Protein AF-A0A838TAU9-F1 (afdb_monomer)

Sequence (105 aa):
MIIIFILLTQKGFAQKEANQWISFEGSGLDFNGDSTIAVAFPSDMPIWRCNASICDKDGKLMFYTNGLDIYNRDFQLMKNGKNLNLGDFSFSAIDFYDTAKHFNE

Nearest PDB structures (foldseek):
  8xj6-assembly1_C  TM=2.994E-01  e=7.754E+00  Monkeypox virus
  8ras-assembly1_C  TM=3.622E-01  e=8.745E+00  Sinapis alba

Foldseek 3Di:
DVVVVVVPDDDDDDALFQQWAAEAQQWIWGNLDPDIDIDGDHNPQLAHPPKGWTDDRSNQTAWIDNNQFIAGSVSHTDDVRHRPDVADSDPDPVRVVVRVVVVVD

Radius of gyration: 18.77 Å; Cα contacts (8 Å, |Δi|>4): 171; chains: 1; bounding box: 49×35×46 Å

Secondary structure (DSSP, 8-state):
-HHHHHTT-PPPPPPGGG-EEE-GGGEEEE-SSSS-EEEE--TT----SS-EEEE-TTS-EEEEE-SS-EEETTS-BPTT-TTSS-S---SSTTHHHHHHHHT--

Structure (mmCIF, N/CA/C/O backbone):
data_AF-A0A838TAU9-F1
#
_entry.id   AF-A0A838TAU9-F1
#
loop_
_atom_site.group_PDB
_atom_site.id
_atom_site.type_symbol
_atom_site.label_atom_id
_atom_site.label_alt_id
_atom_site.label_comp_id
_atom_site.label_asym_id
_atom_site.label_entity_id
_atom_site.label_seq_id
_atom_site.pdbx_PDB_ins_code
_atom_site.Cartn_x
_atom_site.Cartn_y
_atom_site.Cartn_z
_atom_site.occupancy
_atom_site.B_iso_or_equiv
_atom_site.auth_seq_id
_atom_site.auth_comp_id
_atom_site.auth_asym_id
_atom_site.auth_atom_id
_atom_site.pdbx_PDB_model_num
ATOM 1 N N . MET A 1 1 ? -31.389 24.469 27.055 1.00 66.25 1 MET A N 1
ATOM 2 C CA . MET A 1 1 ? -30.427 24.731 25.958 1.00 66.25 1 MET A CA 1
ATOM 3 C C . MET A 1 1 ? -29.271 23.727 25.905 1.00 66.25 1 MET A C 1
ATOM 5 O O . MET A 1 1 ? -29.025 23.216 24.827 1.00 66.25 1 MET A O 1
ATOM 9 N N . ILE A 1 2 ? -28.614 23.373 27.020 1.00 78.19 2 ILE A N 1
ATOM 10 C CA . ILE A 1 2 ? -27.469 22.427 27.039 1.00 78.19 2 ILE A CA 1
ATOM 11 C C . ILE A 1 2 ? -27.800 20.989 26.588 1.00 78.19 2 ILE A C 1
ATOM 13 O O . ILE A 1 2 ? -27.029 20.391 25.848 1.00 78.19 2 ILE A O 1
ATOM 17 N N . ILE A 1 3 ? -28.964 20.446 26.964 1.00 79.75 3 ILE A N 1
ATOM 18 C CA . ILE A 1 3 ? -29.357 19.060 26.628 1.00 79.75 3 ILE A CA 1
ATOM 19 C C . ILE A 1 3 ? -29.491 18.847 25.110 1.00 79.75 3 ILE A C 1
ATOM 21 O O . ILE A 1 3 ? -29.079 17.816 24.590 1.00 79.75 3 ILE A O 1
ATOM 25 N N . ILE A 1 4 ? -30.003 19.850 24.389 1.00 80.56 4 ILE A N 1
ATOM 26 C CA . ILE A 1 4 ? -30.139 19.811 22.923 1.00 80.56 4 ILE A CA 1
ATOM 27 C C . ILE A 1 4 ? -28.764 19.741 22.246 1.00 80.56 4 ILE A C 1
ATOM 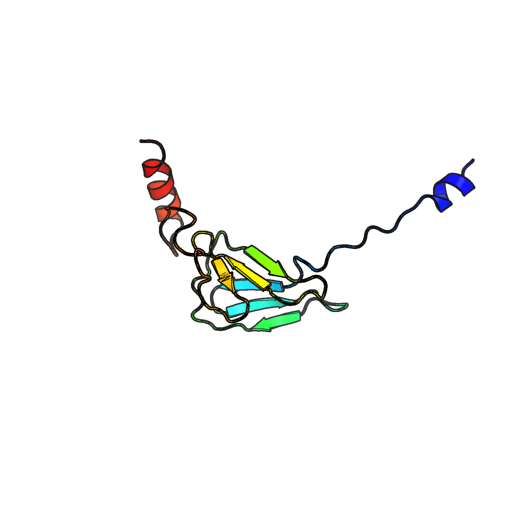29 O O . ILE A 1 4 ? -28.616 19.065 21.236 1.00 80.56 4 ILE A O 1
ATOM 33 N N . PHE A 1 5 ? -27.745 20.382 22.822 1.00 74.94 5 PHE A N 1
ATOM 34 C CA . PHE A 1 5 ? -26.394 20.404 22.262 1.00 74.94 5 PHE A CA 1
ATOM 35 C C . PHE A 1 5 ? -25.679 19.047 22.386 1.00 74.94 5 PHE A C 1
ATOM 37 O O . PHE A 1 5 ? -24.929 18.658 21.498 1.00 74.94 5 PHE A O 1
ATOM 44 N N . ILE A 1 6 ? -25.956 18.290 23.454 1.00 79.81 6 ILE A N 1
ATOM 45 C CA . ILE A 1 6 ? -25.384 16.950 23.681 1.00 79.81 6 ILE A CA 1
ATOM 46 C C . ILE A 1 6 ? -25.993 15.920 22.713 1.00 79.81 6 ILE A C 1
ATOM 48 O O . ILE A 1 6 ? -25.287 15.044 22.210 1.00 79.81 6 ILE A O 1
ATOM 52 N N . LEU A 1 7 ? -27.284 16.063 22.389 1.00 79.44 7 LEU A N 1
ATOM 53 C CA . LEU A 1 7 ? -28.009 15.179 21.466 1.00 79.44 7 LEU A CA 1
ATOM 54 C C . LEU A 1 7 ? -27.603 15.347 19.988 1.00 79.44 7 LEU A C 1
ATOM 56 O O . LEU A 1 7 ? -27.944 14.499 19.170 1.00 79.44 7 LEU A O 1
ATOM 60 N N . LEU A 1 8 ? -26.865 16.408 19.642 1.00 83.00 8 LEU A N 1
ATOM 61 C CA . LEU A 1 8 ? -26.384 16.683 18.280 1.00 83.00 8 LEU A CA 1
ATOM 62 C C . LEU A 1 8 ? -24.976 16.128 18.001 1.00 83.00 8 LEU A C 1
ATOM 64 O O . LEU A 1 8 ? -24.428 16.358 16.923 1.00 83.00 8 LEU A O 1
ATOM 68 N N . THR A 1 9 ? -24.371 15.397 18.941 1.00 77.12 9 THR A N 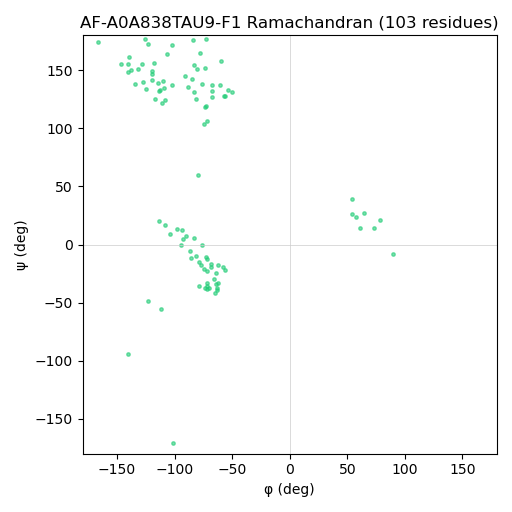1
ATOM 69 C CA . THR A 1 9 ? -23.041 14.811 18.727 1.00 77.12 9 THR A CA 1
ATOM 70 C C . THR A 1 9 ? -23.131 13.603 17.788 1.00 77.12 9 THR A C 1
ATOM 72 O O . THR A 1 9 ? -23.562 12.517 18.170 1.00 77.12 9 THR A O 1
ATOM 75 N N . GLN A 1 10 ? -22.733 13.780 16.525 1.00 75.50 10 GLN A N 1
ATOM 76 C CA . GLN A 1 10 ? -22.574 12.662 15.596 1.00 75.50 10 GLN A CA 1
ATOM 77 C C . GLN A 1 10 ? -21.208 12.006 15.799 1.00 75.50 10 GLN A C 1
ATOM 79 O O . GLN A 1 10 ? -20.181 12.684 15.841 1.00 75.50 10 GLN A O 1
ATOM 84 N N . LYS A 1 11 ? -21.185 10.675 15.917 1.00 71.69 11 LYS A N 1
ATOM 85 C CA . LYS A 1 11 ? -19.932 9.920 15.875 1.00 71.69 11 LYS A CA 1
ATOM 86 C C . LYS A 1 11 ? -19.436 9.889 14.430 1.00 71.69 11 LYS A C 1
ATOM 88 O O . LYS A 1 11 ? -20.123 9.361 13.562 1.00 71.69 11 LYS A O 1
ATOM 93 N N . GLY A 1 12 ? -18.257 10.451 14.179 1.00 73.06 12 GLY A N 1
ATOM 94 C CA . GLY A 1 12 ? -17.561 10.265 12.910 1.00 73.06 12 GLY A CA 1
ATOM 95 C C . GLY A 1 12 ? -17.000 8.848 12.848 1.00 73.06 12 GLY A C 1
ATOM 96 O O . GLY A 1 12 ? -16.193 8.474 13.697 1.00 73.06 12 GLY A O 1
ATOM 97 N N . PHE A 1 13 ? -17.435 8.053 11.873 1.00 71.06 13 PHE A N 1
ATOM 98 C CA . PHE A 1 13 ? -16.780 6.786 11.566 1.00 71.06 13 PHE A CA 1
ATOM 99 C C . PHE A 1 13 ? -15.562 7.072 10.692 1.00 71.06 13 PHE A C 1
ATOM 101 O O . PHE A 1 13 ? -15.689 7.700 9.639 1.00 71.06 13 PHE A O 1
ATOM 108 N N . ALA A 1 14 ? -14.388 6.613 11.123 1.00 74.81 14 ALA A N 1
ATOM 109 C CA . ALA A 1 14 ? -13.261 6.499 10.215 1.00 74.81 14 ALA A CA 1
ATOM 110 C C . ALA A 1 14 ? -13.584 5.399 9.193 1.00 74.81 14 ALA A C 1
ATOM 112 O O . ALA A 1 14 ? -13.990 4.292 9.548 1.00 74.81 14 ALA A O 1
ATOM 113 N N . GLN A 1 15 ? -13.459 5.763 7.927 1.00 85.25 15 GLN A N 1
ATOM 114 C CA . GLN A 1 15 ? -13.611 4.904 6.762 1.00 85.25 15 GLN A CA 1
ATOM 115 C C . GLN A 1 15 ? -12.453 3.881 6.729 1.00 85.25 15 GLN A C 1
ATOM 117 O O . GLN A 1 15 ? -11.313 4.241 7.024 1.00 85.25 15 GLN A O 1
ATOM 122 N N . LYS A 1 16 ? -12.738 2.608 6.417 1.00 94.06 16 LYS A N 1
ATOM 123 C CA . LYS A 1 16 ? -11.741 1.513 6.377 1.00 94.06 16 LYS A CA 1
ATOM 124 C C . LYS A 1 16 ? -10.843 1.537 5.136 1.00 94.06 16 LYS A C 1
ATOM 126 O O . LYS A 1 16 ? -9.957 0.704 4.975 1.00 94.06 16 LYS A O 1
ATOM 131 N N . GLU A 1 17 ? -11.055 2.502 4.262 1.00 95.50 17 GLU A N 1
ATOM 132 C CA . GLU A 1 17 ? -10.426 2.659 2.963 1.00 95.50 17 GLU A CA 1
ATOM 133 C C . GLU A 1 17 ? -8.900 2.848 3.074 1.00 95.50 17 GLU A C 1
ATOM 135 O O . GLU A 1 17 ? -8.190 2.589 2.110 1.00 95.50 17 GLU A O 1
ATOM 140 N N . ALA A 1 18 ? -8.370 3.206 4.249 1.00 94.50 18 ALA A N 1
ATOM 141 C CA . ALA A 1 18 ? -6.933 3.333 4.517 1.00 94.50 18 ALA A CA 1
ATOM 142 C C . ALA A 1 18 ? -6.392 2.295 5.529 1.00 94.50 18 ALA A C 1
ATOM 144 O O . ALA A 1 18 ? -5.350 2.523 6.144 1.00 94.50 18 ALA A O 1
ATOM 145 N N . ASN A 1 19 ? -7.092 1.171 5.739 1.00 96.00 19 ASN A N 1
ATOM 146 C CA . ASN A 1 19 ? -6.780 0.223 6.821 1.00 96.00 19 ASN A CA 1
ATOM 147 C C . ASN A 1 19 ? -5.641 -0.763 6.545 1.00 96.00 19 ASN A C 1
ATOM 149 O O . ASN A 1 19 ? -5.226 -1.467 7.462 1.00 96.00 19 ASN A O 1
ATOM 153 N N . GLN A 1 20 ? -5.148 -0.853 5.317 1.00 96.38 20 GLN A N 1
ATOM 154 C CA . GLN A 1 20 ? -3.960 -1.638 4.987 1.00 96.38 20 GLN A CA 1
ATOM 155 C C . GLN A 1 20 ? -2.860 -0.661 4.624 1.00 96.38 20 GLN A C 1
ATOM 157 O O . GLN A 1 20 ? -3.051 0.141 3.718 1.00 96.38 20 GLN A O 1
ATOM 162 N N . TRP A 1 21 ? -1.737 -0.701 5.333 1.00 95.06 21 TRP A N 1
ATOM 163 C CA . TRP A 1 21 ? -0.543 0.064 4.990 1.00 95.06 21 TRP A CA 1
ATOM 164 C C . TRP A 1 21 ? 0.508 -0.901 4.473 1.00 95.06 21 TRP A C 1
ATOM 166 O O . TRP A 1 21 ? 0.877 -1.853 5.158 1.00 95.06 21 TRP A O 1
ATOM 176 N N . ILE A 1 22 ? 0.994 -0.637 3.267 1.00 93.56 22 ILE A N 1
ATOM 177 C CA . ILE A 1 22 ? 1.992 -1.459 2.592 1.00 93.56 22 ILE A CA 1
ATOM 178 C C . ILE A 1 22 ? 3.305 -0.681 2.553 1.00 93.56 22 ILE A C 1
ATOM 180 O O . ILE A 1 22 ? 3.323 0.505 2.237 1.00 93.56 22 ILE A O 1
ATOM 184 N N . SER A 1 23 ? 4.404 -1.345 2.880 1.00 89.56 23 SER A N 1
ATOM 185 C CA . SER A 1 23 ? 5.747 -0.777 2.915 1.00 89.56 23 SER A CA 1
ATOM 186 C C . SER A 1 23 ? 6.707 -1.604 2.050 1.00 89.56 23 SER A C 1
ATOM 188 O O . SER A 1 23 ? 6.333 -2.611 1.442 1.00 89.56 23 SER A O 1
ATOM 190 N N . PHE A 1 24 ? 7.952 -1.138 1.955 1.00 88.31 24 PHE A N 1
ATOM 191 C CA . PHE A 1 24 ? 9.033 -1.828 1.260 1.00 88.31 24 PHE A CA 1
ATOM 192 C C . PHE A 1 24 ? 9.294 -3.224 1.862 1.00 88.31 24 PHE A C 1
ATOM 194 O O . PHE A 1 24 ? 8.927 -3.506 3.010 1.00 88.31 24 PHE A O 1
ATOM 201 N N . GLU A 1 25 ? 9.909 -4.104 1.066 1.00 88.81 25 GLU A N 1
ATOM 202 C CA . GLU A 1 25 ? 10.271 -5.482 1.453 1.00 88.81 25 GLU A CA 1
ATOM 203 C C . GLU A 1 25 ? 9.087 -6.354 1.915 1.00 88.81 25 GLU A C 1
ATOM 205 O O . GLU A 1 25 ? 9.257 -7.332 2.640 1.00 88.81 25 GLU A O 1
ATOM 210 N N . GLY A 1 26 ? 7.865 -6.025 1.487 1.00 89.88 26 GLY A N 1
ATOM 211 C CA . GLY A 1 26 ? 6.677 -6.801 1.841 1.00 89.88 26 GLY A CA 1
ATOM 212 C C . GLY A 1 26 ? 6.232 -6.623 3.291 1.00 89.88 26 GLY A C 1
ATOM 213 O O . GLY A 1 26 ? 5.412 -7.395 3.776 1.00 89.88 26 GLY A O 1
ATOM 214 N N . SER A 1 27 ? 6.740 -5.619 4.002 1.00 93.88 27 SER A N 1
ATOM 215 C CA . SER A 1 27 ? 6.257 -5.283 5.343 1.00 93.88 27 SER A CA 1
ATOM 216 C C . SER A 1 27 ? 4.971 -4.451 5.281 1.00 93.88 27 SER A C 1
ATOM 218 O O . SER A 1 27 ? 4.747 -3.701 4.331 1.00 93.88 27 SER A O 1
ATOM 220 N N . GLY A 1 28 ? 4.109 -4.558 6.291 1.00 95.00 28 GLY A N 1
ATOM 221 C CA . GLY A 1 28 ? 2.892 -3.755 6.355 1.00 95.00 28 GLY A CA 1
ATOM 222 C C . GLY A 1 28 ? 2.196 -3.758 7.710 1.00 95.00 28 GLY A C 1
ATOM 223 O O . GLY A 1 28 ? 2.584 -4.482 8.629 1.00 95.00 28 GLY A O 1
ATOM 224 N N . LEU A 1 29 ? 1.153 -2.936 7.819 1.00 96.94 29 LEU A N 1
ATOM 225 C CA . LEU A 1 29 ? 0.288 -2.819 8.994 1.00 96.94 29 LEU A CA 1
ATOM 226 C C . LEU A 1 29 ? -1.183 -2.970 8.591 1.00 96.94 29 LEU A C 1
ATOM 228 O O . LEU A 1 29 ? -1.613 -2.413 7.583 1.00 96.94 29 LEU A O 1
ATOM 232 N N . ASP A 1 30 ? -1.956 -3.677 9.408 1.00 96.81 30 ASP A N 1
ATOM 233 C CA . ASP A 1 30 ? -3.403 -3.849 9.263 1.00 96.81 30 ASP A CA 1
ATOM 234 C C . ASP A 1 30 ? -4.131 -3.231 10.468 1.00 96.81 30 ASP A C 1
ATOM 236 O O . ASP A 1 30 ? -3.840 -3.545 11.626 1.00 96.81 30 ASP A O 1
ATOM 240 N N . PHE A 1 31 ? -5.075 -2.334 10.175 1.00 96.38 31 PHE A N 1
ATOM 241 C CA . PHE A 1 31 ? -5.895 -1.576 11.123 1.00 96.38 31 PHE A CA 1
ATOM 242 C C . PHE A 1 31 ? -7.367 -2.034 11.154 1.00 96.38 31 PHE A C 1
ATOM 244 O O . PHE A 1 31 ? -8.241 -1.304 11.615 1.00 96.38 31 PHE A O 1
ATOM 251 N N . ASN A 1 32 ? -7.690 -3.223 10.638 1.00 95.06 32 ASN A N 1
ATOM 252 C CA . ASN A 1 32 ? -9.069 -3.714 10.553 1.00 95.06 32 ASN A CA 1
ATOM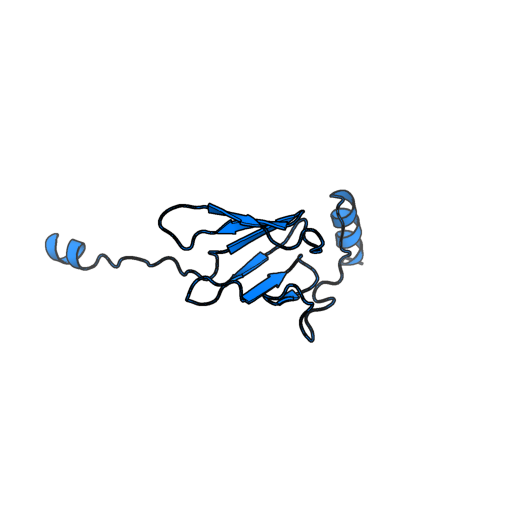 253 C C . ASN A 1 32 ? -9.683 -4.167 11.876 1.00 95.06 32 ASN A C 1
ATOM 255 O O . ASN A 1 32 ? -10.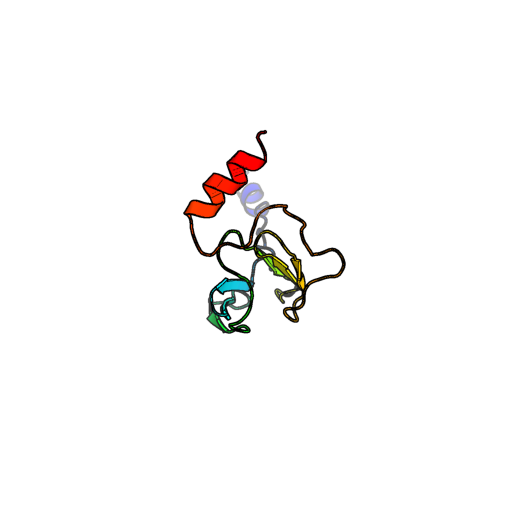915 -4.250 11.957 1.00 95.06 32 ASN A O 1
ATOM 259 N N . GLY A 1 33 ? -8.848 -4.496 12.862 1.00 91.25 33 GLY A N 1
ATOM 260 C CA . GLY A 1 33 ? -9.264 -4.926 14.194 1.00 91.25 33 GLY A CA 1
ATOM 261 C C . GLY A 1 33 ? -9.156 -3.823 15.245 1.00 91.25 33 GLY A C 1
ATOM 262 O O . GLY A 1 33 ? -8.870 -2.668 14.945 1.00 91.25 33 GLY A O 1
ATOM 263 N N . ASP A 1 34 ? -9.336 -4.213 16.506 1.00 91.06 34 ASP A N 1
ATOM 264 C CA . ASP A 1 34 ? -9.252 -3.304 17.660 1.00 91.06 34 ASP A CA 1
ATOM 265 C C . ASP A 1 34 ? -7.810 -2.866 17.983 1.00 91.06 34 ASP A C 1
ATOM 267 O O . ASP A 1 34 ? -7.582 -1.963 18.788 1.00 91.06 34 ASP A O 1
ATOM 271 N N . SER A 1 35 ? -6.827 -3.509 17.354 1.00 93.88 35 SER A N 1
ATOM 272 C CA . SER A 1 35 ? -5.405 -3.207 17.472 1.00 93.88 35 SER A CA 1
ATOM 273 C C . SER A 1 35 ? -4.720 -3.323 16.118 1.00 93.88 35 SER A C 1
ATOM 275 O O . SER A 1 35 ? -5.074 -4.189 15.317 1.00 93.88 35 SER A O 1
ATOM 277 N N . THR A 1 36 ? -3.683 -2.519 15.907 1.00 96.38 36 THR A N 1
ATOM 278 C CA . THR A 1 36 ? -2.808 -2.635 14.738 1.00 96.38 36 THR A CA 1
ATOM 279 C C . THR A 1 36 ? -1.995 -3.924 14.799 1.00 96.38 36 THR A C 1
ATOM 281 O O . THR A 1 36 ? -1.365 -4.212 15.818 1.00 96.38 36 THR A O 1
ATOM 284 N N . ILE A 1 37 ? -1.968 -4.674 13.699 1.00 97.75 37 ILE A N 1
ATOM 285 C CA . ILE A 1 37 ? -1.142 -5.878 13.553 1.00 97.75 37 ILE A CA 1
ATOM 286 C C . ILE A 1 37 ? -0.154 -5.712 12.397 1.00 97.75 37 ILE A C 1
ATOM 288 O O . ILE A 1 37 ? -0.459 -5.057 11.403 1.00 97.75 37 ILE A O 1
ATOM 292 N N . ALA A 1 38 ? 1.033 -6.306 12.522 1.00 97.19 38 ALA A N 1
ATOM 293 C CA . ALA A 1 38 ? 1.975 -6.395 11.411 1.00 97.19 38 ALA A CA 1
ATOM 294 C C . ALA A 1 38 ? 1.522 -7.482 10.427 1.00 97.19 38 ALA A C 1
ATOM 296 O O . ALA A 1 38 ? 1.112 -8.568 10.844 1.00 97.19 38 ALA A O 1
ATOM 297 N N . VAL A 1 39 ? 1.621 -7.199 9.131 1.00 96.06 39 VAL A N 1
ATOM 298 C CA . VAL A 1 39 ? 1.277 -8.126 8.046 1.00 96.06 39 VAL A CA 1
ATOM 299 C C . VAL A 1 39 ? 2.426 -8.232 7.051 1.00 96.06 39 VAL A C 1
ATOM 301 O O . VAL A 1 39 ? 3.256 -7.328 6.944 1.00 96.06 39 VAL A O 1
ATOM 304 N N . ALA A 1 40 ? 2.475 -9.359 6.344 1.00 96.06 40 ALA A N 1
ATOM 305 C CA . ALA A 1 40 ? 3.461 -9.624 5.309 1.00 96.06 40 ALA A CA 1
ATOM 306 C C . ALA A 1 40 ? 2.788 -9.721 3.935 1.00 96.06 40 ALA A C 1
ATOM 308 O O . ALA A 1 40 ? 1.730 -10.334 3.781 1.00 96.06 40 ALA A O 1
ATOM 309 N N . PHE A 1 41 ? 3.447 -9.141 2.946 1.00 93.69 41 PHE A N 1
ATOM 310 C CA . PHE A 1 41 ? 3.109 -9.125 1.530 1.00 93.69 41 PHE A CA 1
ATOM 311 C C . PHE A 1 41 ? 4.281 -9.711 0.726 1.00 93.69 41 PHE A C 1
ATOM 313 O O . PHE A 1 41 ? 5.345 -9.966 1.300 1.00 93.69 41 PHE A O 1
ATOM 320 N N . PRO A 1 42 ? 4.132 -9.941 -0.591 1.00 93.94 42 PRO A N 1
ATOM 321 C CA . PRO A 1 42 ? 5.264 -10.334 -1.423 1.00 93.94 42 PRO A CA 1
ATOM 322 C C . PRO A 1 42 ? 6.430 -9.344 -1.283 1.00 93.94 42 PRO A C 1
ATOM 324 O O . PRO A 1 42 ? 6.243 -8.129 -1.308 1.00 93.94 42 PRO A O 1
ATOM 327 N N . SER A 1 43 ? 7.643 -9.856 -1.096 1.00 89.94 43 SER A N 1
ATOM 328 C CA . SER A 1 43 ? 8.825 -9.026 -0.828 1.00 89.94 43 SER A CA 1
ATOM 329 C C . SER A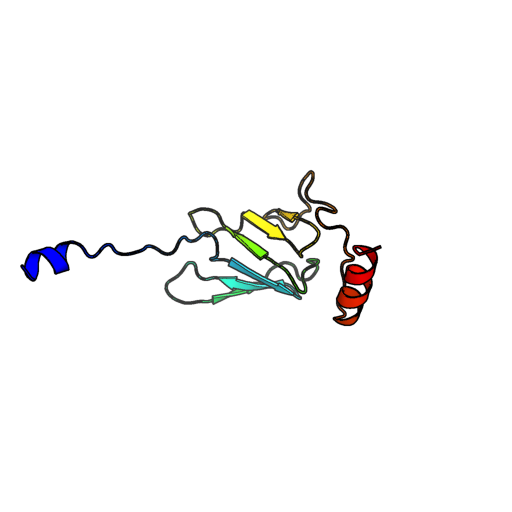 1 43 ? 9.379 -8.328 -2.073 1.00 89.94 43 SER A C 1
ATOM 331 O O . SER A 1 43 ? 10.158 -7.389 -1.957 1.00 89.94 43 SER A O 1
ATOM 333 N N . ASP A 1 44 ? 9.003 -8.799 -3.261 1.00 89.06 44 ASP A N 1
ATOM 334 C CA . ASP A 1 44 ? 9.449 -8.329 -4.575 1.00 89.06 44 ASP A CA 1
ATOM 335 C C . ASP A 1 44 ? 8.571 -7.209 -5.157 1.00 89.06 44 ASP A C 1
ATOM 337 O O . ASP A 1 44 ? 8.767 -6.786 -6.298 1.00 89.06 44 ASP A O 1
ATOM 341 N N . MET A 1 45 ? 7.617 -6.690 -4.377 1.00 90.38 45 MET A N 1
ATOM 342 C CA . MET A 1 45 ? 6.816 -5.543 -4.789 1.00 90.38 45 MET A CA 1
ATOM 343 C C . MET A 1 45 ? 7.703 -4.314 -5.044 1.00 90.38 45 MET A C 1
ATOM 345 O O . MET A 1 45 ? 8.557 -3.985 -4.215 1.00 90.38 45 MET A O 1
ATOM 349 N N . PRO A 1 46 ? 7.451 -3.549 -6.119 1.00 87.88 46 PRO A N 1
ATOM 350 C CA . PRO A 1 46 ? 8.210 -2.346 -6.438 1.00 87.88 46 PRO A CA 1
ATOM 351 C C . PRO A 1 46 ? 7.722 -1.166 -5.589 1.00 87.88 46 PRO A C 1
ATOM 353 O O . PRO A 1 46 ? 7.231 -0.181 -6.125 1.00 87.88 46 PRO A O 1
ATOM 356 N N . ILE A 1 47 ? 7.809 -1.267 -4.261 1.00 88.62 47 ILE A N 1
ATOM 357 C CA . ILE A 1 47 ? 7.404 -0.232 -3.303 1.00 88.62 47 ILE A CA 1
ATOM 358 C C . ILE A 1 47 ? 8.636 0.300 -2.580 1.00 88.62 47 ILE A C 1
ATOM 360 O O . ILE A 1 47 ? 9.447 -0.460 -2.058 1.00 88.62 47 ILE A O 1
ATOM 364 N N . TRP A 1 48 ? 8.741 1.626 -2.506 1.00 85.44 48 TRP A N 1
ATOM 365 C CA . TRP A 1 48 ? 9.749 2.297 -1.693 1.00 85.44 48 TRP A CA 1
ATOM 366 C C . TRP A 1 48 ? 9.142 3.533 -1.022 1.00 85.44 48 TRP A C 1
ATOM 368 O O . TRP A 1 48 ? 8.480 3.429 0.009 1.00 85.44 48 TRP A O 1
ATOM 378 N N . ARG A 1 49 ? 9.284 4.703 -1.647 1.00 78.31 49 ARG A N 1
ATOM 379 C CA . ARG A 1 49 ? 8.678 5.968 -1.206 1.00 78.31 49 ARG A CA 1
ATOM 380 C C . ARG A 1 49 ? 7.454 6.309 -2.042 1.00 78.31 49 ARG A C 1
ATOM 382 O O . ARG A 1 49 ? 7.195 5.654 -3.045 1.00 78.31 49 ARG A O 1
ATOM 389 N N . CYS A 1 50 ? 6.731 7.346 -1.612 1.00 83.31 50 CYS A N 1
ATOM 390 C CA . CYS A 1 50 ? 5.578 7.905 -2.329 1.00 83.31 50 CYS A CA 1
ATOM 391 C C . CYS A 1 50 ? 4.509 6.856 -2.664 1.00 83.31 50 CYS A C 1
ATOM 393 O O . CYS A 1 50 ? 3.770 6.999 -3.635 1.00 83.31 50 CYS A O 1
ATOM 395 N N . ASN A 1 51 ? 4.449 5.797 -1.858 1.00 90.62 51 ASN A N 1
ATOM 396 C CA . ASN A 1 51 ? 3.470 4.750 -2.020 1.00 90.62 51 ASN A CA 1
ATOM 397 C C . ASN A 1 51 ? 2.154 5.163 -1.357 1.00 90.62 51 ASN A C 1
ATOM 399 O O . ASN A 1 51 ? 2.122 5.976 -0.431 1.00 90.62 51 ASN A O 1
ATOM 403 N N . ALA A 1 52 ? 1.070 4.596 -1.860 1.00 94.31 52 ALA A N 1
ATOM 404 C CA . ALA A 1 52 ? -0.237 4.690 -1.242 1.00 94.31 52 ALA A CA 1
ATOM 405 C C . ALA A 1 52 ? -0.991 3.390 -1.496 1.00 94.31 52 ALA A C 1
ATOM 407 O O . ALA A 1 52 ? -0.735 2.685 -2.472 1.00 94.31 52 ALA A O 1
ATOM 408 N N . SER A 1 53 ? -1.941 3.080 -0.626 1.00 95.75 53 SER A N 1
ATOM 409 C CA . SER A 1 53 ? -2.827 1.929 -0.770 1.00 95.75 53 SER A CA 1
ATOM 410 C C . SER A 1 53 ? -4.243 2.327 -0.394 1.00 95.75 53 SER A C 1
ATOM 412 O O . SER A 1 53 ? -4.456 3.249 0.394 1.00 95.75 53 SER A O 1
ATOM 414 N N . ILE A 1 54 ? -5.210 1.668 -1.024 1.00 97.12 54 ILE A N 1
ATOM 415 C CA . ILE A 1 54 ? -6.629 1.900 -0.797 1.00 97.12 54 ILE A CA 1
ATOM 416 C C . ILE A 1 54 ? -7.345 0.560 -0.661 1.00 97.12 54 ILE A C 1
ATOM 418 O O . ILE A 1 54 ? -7.080 -0.397 -1.398 1.00 97.12 54 ILE A O 1
ATOM 422 N N . CYS A 1 55 ? -8.254 0.501 0.298 1.00 97.69 55 CYS A N 1
ATOM 423 C CA . CYS A 1 55 ? -9.069 -0.655 0.612 1.00 97.69 55 CYS A CA 1
ATOM 424 C C . CYS A 1 55 ? -10.514 -0.467 0.153 1.00 97.69 55 CYS A C 1
ATOM 426 O O . CYS A 1 55 ? -10.967 0.646 -0.110 1.00 97.69 55 CYS A O 1
ATOM 428 N N . ASP A 1 56 ? -11.248 -1.571 0.084 1.00 96.56 56 ASP A N 1
ATOM 429 C CA . ASP A 1 56 ? -12.703 -1.537 0.025 1.00 96.56 56 ASP A CA 1
ATOM 430 C C . ASP A 1 56 ? -13.319 -1.139 1.383 1.00 96.56 56 ASP A C 1
ATOM 432 O O . ASP A 1 56 ? -12.631 -0.982 2.395 1.00 96.56 56 ASP A O 1
ATOM 436 N N . LYS A 1 57 ? -14.651 -1.018 1.412 1.00 95.00 57 LYS A N 1
ATOM 437 C CA . LYS A 1 57 ? -15.439 -0.697 2.617 1.00 95.00 57 LYS A CA 1
ATOM 438 C C . LYS A 1 57 ? -15.226 -1.668 3.789 1.00 95.00 57 LYS A C 1
ATOM 440 O O . LYS A 1 57 ? -15.540 -1.336 4.930 1.00 95.00 57 LYS A O 1
ATOM 445 N N . ASP A 1 58 ? -14.756 -2.884 3.508 1.00 95.25 58 ASP A N 1
ATOM 446 C CA . ASP A 1 58 ? -14.506 -3.921 4.508 1.00 95.25 58 ASP A CA 1
ATOM 447 C C . ASP A 1 58 ? -13.037 -3.902 4.972 1.00 95.25 58 ASP A C 1
ATOM 449 O O . ASP A 1 58 ? -12.661 -4.680 5.850 1.00 95.25 58 ASP A O 1
ATOM 453 N N . GLY A 1 59 ? -12.229 -2.986 4.425 1.00 95.69 59 GLY A N 1
ATOM 454 C CA . GLY A 1 59 ? -10.821 -2.790 4.743 1.00 95.69 59 GLY A CA 1
ATOM 455 C C . GLY A 1 59 ? -9.891 -3.804 4.083 1.00 95.69 59 GLY A C 1
ATOM 456 O O . GLY A 1 59 ? -8.768 -4.011 4.545 1.00 95.69 59 GLY A O 1
ATOM 457 N N . LYS A 1 60 ? -10.338 -4.456 3.003 1.00 96.38 60 LYS A N 1
ATOM 458 C CA . LYS A 1 60 ? -9.477 -5.323 2.194 1.00 96.38 60 LYS A CA 1
ATOM 459 C C . LYS A 1 60 ? -8.786 -4.499 1.122 1.00 96.38 60 LYS A C 1
ATOM 461 O O . LYS A 1 60 ? -9.450 -3.743 0.417 1.00 96.38 60 LYS A O 1
ATOM 466 N N . LEU A 1 61 ? -7.484 -4.719 0.939 1.00 96.81 61 LEU A N 1
ATOM 467 C CA . LEU A 1 61 ? -6.710 -4.074 -0.120 1.00 96.81 61 LEU A CA 1
ATOM 468 C C . LEU A 1 61 ? -7.406 -4.225 -1.480 1.00 96.81 61 LEU A C 1
ATOM 470 O O . LEU A 1 61 ? -7.812 -5.326 -1.864 1.00 96.81 61 LEU A O 1
ATOM 474 N N . MET A 1 62 ? -7.527 -3.111 -2.195 1.00 97.12 62 MET A N 1
ATOM 475 C CA . MET A 1 62 ? -8.082 -3.045 -3.541 1.00 97.12 62 MET A CA 1
ATOM 476 C C . MET A 1 62 ? -6.983 -2.692 -4.541 1.00 97.12 62 MET A C 1
ATOM 478 O O . MET A 1 62 ? -6.741 -3.464 -5.471 1.00 97.12 62 MET A O 1
ATOM 482 N N . PHE A 1 63 ? -6.287 -1.574 -4.303 1.00 96.50 63 PHE A N 1
ATOM 483 C CA . PHE A 1 63 ? -5.191 -1.091 -5.141 1.00 96.50 63 PHE A CA 1
ATOM 484 C C . PHE A 1 63 ? -4.060 -0.515 -4.294 1.00 96.50 63 PHE A C 1
ATOM 486 O O . PHE A 1 63 ? -4.288 -0.010 -3.192 1.00 96.50 63 PHE A O 1
ATOM 493 N N . TYR A 1 64 ? -2.854 -0.522 -4.844 1.00 96.12 64 TYR A N 1
ATOM 494 C CA . TYR A 1 64 ? -1.740 0.254 -4.319 1.00 96.12 64 TYR A CA 1
ATOM 495 C C . TYR A 1 64 ? -0.930 0.869 -5.451 1.00 96.12 64 TYR A C 1
ATOM 497 O O . TYR A 1 64 ? -1.010 0.451 -6.603 1.00 96.12 64 TYR A O 1
ATOM 505 N N . THR A 1 65 ? -0.152 1.887 -5.120 1.00 94.62 65 THR A N 1
ATOM 506 C CA . THR A 1 65 ? 0.767 2.539 -6.041 1.00 94.62 65 THR A CA 1
ATOM 507 C C . THR A 1 65 ? 2.126 2.679 -5.393 1.00 94.62 65 THR A C 1
ATOM 509 O O . THR A 1 65 ? 2.237 2.814 -4.177 1.00 94.62 65 THR A O 1
ATOM 512 N N . ASN A 1 66 ? 3.157 2.681 -6.223 1.00 91.81 66 ASN A N 1
ATOM 513 C CA . ASN A 1 66 ? 4.505 3.072 -5.841 1.00 91.81 66 ASN A CA 1
ATOM 514 C C . ASN A 1 66 ? 4.830 4.532 -6.212 1.00 91.81 66 ASN A C 1
ATOM 516 O O . ASN A 1 66 ? 5.994 4.918 -6.226 1.00 91.81 66 ASN A O 1
ATOM 520 N N . GLY A 1 67 ? 3.806 5.320 -6.555 1.00 90.00 67 GLY A N 1
ATOM 521 C CA . GLY A 1 67 ? 3.927 6.703 -7.013 1.00 90.00 67 GLY A CA 1
ATOM 522 C C . GLY A 1 67 ? 4.093 6.860 -8.529 1.00 90.00 67 GLY A C 1
ATOM 523 O O . GLY A 1 67 ? 4.027 7.988 -9.017 1.00 90.00 67 GLY A O 1
ATOM 524 N N . LEU A 1 68 ? 4.272 5.758 -9.267 1.00 90.88 68 LEU A N 1
ATOM 525 C CA . LEU A 1 68 ? 4.441 5.738 -10.727 1.00 90.88 68 LEU A CA 1
ATOM 526 C C . LEU A 1 68 ? 3.396 4.860 -11.408 1.00 90.88 68 LEU A C 1
ATOM 528 O O . LEU A 1 68 ? 2.734 5.283 -12.356 1.00 90.88 68 LEU A O 1
ATOM 532 N N . ASP A 1 69 ? 3.239 3.653 -10.875 1.00 93.81 69 ASP A N 1
ATOM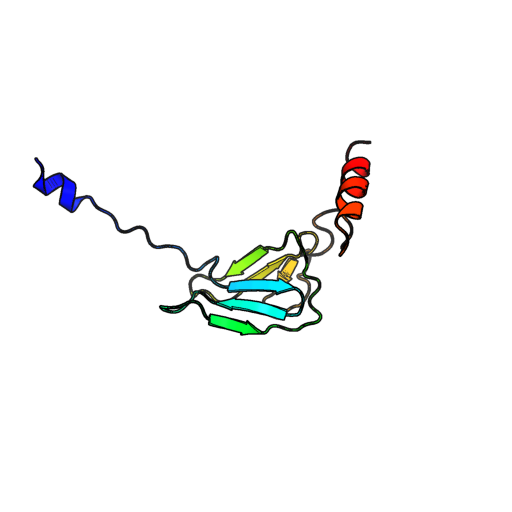 533 C CA . ASP A 1 69 ? 2.358 2.621 -11.382 1.00 93.81 69 ASP A CA 1
ATOM 534 C C . ASP A 1 69 ? 1.276 2.269 -10.353 1.00 93.81 69 ASP A C 1
ATOM 536 O O . ASP A 1 69 ? 1.472 2.438 -9.145 1.00 93.81 69 ASP A O 1
ATOM 540 N N . ILE A 1 70 ? 0.144 1.738 -10.814 1.00 96.62 70 ILE A N 1
ATOM 541 C CA . ILE A 1 70 ? -0.936 1.211 -9.970 1.00 96.62 70 ILE A CA 1
ATOM 542 C C . ILE A 1 70 ? -1.038 -0.304 -10.135 1.00 96.62 70 ILE A C 1
ATOM 544 O O . ILE A 1 70 ? -1.097 -0.833 -11.248 1.00 96.62 70 ILE A O 1
ATOM 548 N N . TYR A 1 71 ? -1.133 -0.987 -9.003 1.00 96.69 71 TYR A N 1
ATOM 549 C CA . TYR A 1 71 ? -1.211 -2.430 -8.856 1.00 96.69 71 TYR A CA 1
ATOM 550 C C . TYR A 1 71 ? -2.521 -2.819 -8.168 1.00 96.69 71 TYR A C 1
ATOM 552 O O . TYR A 1 71 ? -3.065 -2.067 -7.355 1.00 96.69 71 TYR A O 1
ATOM 560 N N . ASN A 1 72 ? -3.036 -4.001 -8.493 1.00 97.06 72 ASN A N 1
ATOM 561 C CA . ASN A 1 72 ? -4.213 -4.563 -7.845 1.00 97.06 72 ASN A CA 1
ATOM 562 C C . ASN A 1 72 ? -3.850 -5.295 -6.541 1.00 97.06 72 ASN A C 1
ATOM 564 O O . ASN A 1 72 ? -2.684 -5.469 -6.189 1.00 97.06 72 ASN A O 1
ATOM 568 N N . ARG A 1 73 ? -4.879 -5.768 -5.837 1.00 95.56 73 ARG A N 1
ATOM 569 C CA . ARG A 1 73 ? -4.760 -6.577 -4.614 1.00 95.56 73 ARG A CA 1
ATOM 570 C C . ARG A 1 73 ? -3.965 -7.878 -4.758 1.00 95.56 73 ARG A C 1
ATOM 572 O O . ARG A 1 73 ? -3.553 -8.434 -3.748 1.00 95.56 73 ARG A O 1
ATOM 579 N N . ASP A 1 74 ? -3.802 -8.363 -5.985 1.00 96.06 74 ASP A N 1
ATOM 580 C CA . ASP A 1 74 ? -3.062 -9.582 -6.310 1.00 96.06 74 ASP A CA 1
ATOM 581 C C . ASP A 1 74 ? -1.600 -9.268 -6.673 1.00 96.06 74 ASP A C 1
ATOM 583 O O . ASP A 1 74 ? -0.891 -10.125 -7.193 1.00 96.06 74 ASP A O 1
ATOM 587 N N . PHE A 1 75 ? -1.146 -8.039 -6.394 1.00 94.62 75 PHE A N 1
ATOM 588 C CA . PHE A 1 75 ? 0.219 -7.553 -6.622 1.00 94.62 75 PHE A CA 1
ATOM 589 C C . PHE A 1 75 ? 0.620 -7.510 -8.099 1.00 94.62 75 PHE A C 1
ATOM 591 O O . PHE A 1 75 ? 1.793 -7.588 -8.457 1.00 94.62 75 PHE A O 1
ATOM 598 N N . GLN A 1 76 ? -0.369 -7.352 -8.977 1.00 96.38 76 GLN A N 1
ATOM 599 C CA . GLN A 1 76 ? -0.180 -7.276 -10.420 1.00 96.38 76 GLN A CA 1
ATOM 600 C C . GLN A 1 76 ? -0.450 -5.862 -10.921 1.00 96.38 76 GLN A C 1
ATOM 602 O O . GLN A 1 76 ? -1.394 -5.200 -10.487 1.00 96.38 76 GLN A O 1
ATOM 607 N N . LEU A 1 77 ? 0.361 -5.414 -11.880 1.00 96.94 77 LEU A N 1
ATOM 608 C CA . LEU A 1 77 ? 0.166 -4.139 -12.564 1.00 96.94 77 LEU A CA 1
ATOM 609 C C . LEU A 1 77 ? -1.234 -4.080 -13.189 1.00 96.94 77 LEU A C 1
ATOM 611 O O . LEU A 1 77 ? -1.636 -4.974 -13.938 1.00 96.94 77 LEU A O 1
ATOM 615 N N . MET A 1 78 ? -1.979 -3.016 -12.906 1.00 97.69 78 MET A N 1
ATOM 616 C CA . MET A 1 78 ? -3.319 -2.844 -13.453 1.00 97.69 78 MET A CA 1
ATOM 617 C C . MET A 1 78 ? -3.285 -2.472 -14.933 1.00 97.69 78 MET A C 1
ATOM 619 O O . MET A 1 78 ? -2.379 -1.789 -15.418 1.00 97.69 78 MET A O 1
ATOM 623 N N . LYS A 1 79 ? -4.346 -2.841 -15.658 1.00 96.88 79 LYS A N 1
ATOM 624 C CA . LYS A 1 79 ? -4.582 -2.314 -17.005 1.00 96.88 79 LYS A CA 1
ATOM 625 C C . LYS A 1 79 ? -4.642 -0.785 -16.943 1.00 96.88 79 LYS A C 1
ATOM 627 O O . LYS A 1 79 ? -5.418 -0.239 -16.166 1.00 96.88 79 LYS A O 1
ATOM 632 N N . ASN A 1 80 ? -3.845 -0.121 -17.782 1.00 95.69 80 ASN A N 1
ATOM 633 C CA . ASN A 1 80 ? -3.653 1.337 -17.794 1.00 95.69 80 ASN A CA 1
ATOM 634 C C . ASN A 1 80 ? -3.081 1.914 -16.487 1.00 95.69 80 ASN A C 1
ATOM 636 O O . ASN A 1 80 ? -3.130 3.120 -16.287 1.00 95.69 80 ASN A O 1
ATOM 640 N N . GLY A 1 81 ? -2.548 1.071 -15.602 1.00 94.81 81 GLY A N 1
ATOM 641 C CA . GLY A 1 81 ? -1.906 1.501 -14.365 1.00 94.81 81 GLY A CA 1
ATOM 642 C C . GLY A 1 81 ? -0.431 1.842 -14.535 1.00 94.81 81 GLY A C 1
ATOM 643 O O . GLY A 1 81 ? 0.165 2.287 -13.572 1.00 94.81 81 GLY A O 1
ATOM 644 N N . LYS A 1 82 ? 0.162 1.617 -15.713 1.00 93.94 82 LYS A N 1
ATOM 645 C CA . LYS A 1 82 ? 1.593 1.826 -15.963 1.00 93.94 82 LYS A CA 1
ATOM 646 C C . LYS A 1 82 ? 1.912 3.276 -16.333 1.00 93.94 82 LYS A C 1
ATOM 648 O O . LYS A 1 82 ? 1.181 3.841 -17.145 1.00 93.94 82 LYS A O 1
ATOM 653 N N . ASN A 1 83 ? 3.042 3.808 -15.865 1.00 89.50 83 ASN A N 1
ATOM 654 C CA . ASN A 1 83 ? 3.592 5.117 -16.239 1.00 89.50 83 ASN A CA 1
ATOM 655 C C . ASN A 1 83 ? 2.586 6.271 -16.041 1.00 89.50 83 ASN A C 1
ATOM 657 O O . ASN A 1 83 ? 2.490 7.166 -16.882 1.00 89.50 83 ASN A O 1
ATOM 661 N N . LEU A 1 84 ? 1.796 6.244 -14.961 1.00 90.69 84 LEU A N 1
ATOM 662 C CA . LEU A 1 84 ? 0.863 7.338 -14.655 1.00 90.69 84 LEU A CA 1
ATOM 663 C C . LEU A 1 84 ? 1.585 8.595 -14.172 1.00 90.69 84 LEU A C 1
ATOM 665 O O . LEU A 1 84 ? 1.056 9.699 -14.290 1.00 90.69 84 LEU A O 1
ATOM 669 N N . ASN A 1 85 ? 2.799 8.421 -13.660 1.00 85.56 85 ASN A N 1
ATOM 670 C CA . ASN A 1 85 ? 3.758 9.487 -13.454 1.00 85.56 85 ASN A CA 1
ATOM 671 C C . ASN A 1 85 ? 5.011 9.179 -14.284 1.00 85.56 85 ASN A C 1
ATOM 673 O O . ASN A 1 85 ? 5.413 8.023 -14.399 1.00 85.56 85 ASN A O 1
ATOM 677 N N . LEU A 1 86 ? 5.603 10.213 -14.877 1.00 75.75 86 LEU A N 1
ATOM 678 C CA . LEU A 1 86 ? 6.728 10.114 -15.814 1.00 75.75 86 LEU A CA 1
ATOM 679 C C . LEU A 1 86 ? 8.094 10.015 -15.103 1.00 75.75 86 LEU A C 1
ATOM 681 O O . LEU A 1 86 ? 9.127 10.073 -15.761 1.00 75.75 86 LEU A O 1
ATOM 685 N N . GLY A 1 87 ? 8.106 9.918 -13.771 1.00 72.25 87 GLY A N 1
ATOM 686 C CA . GLY A 1 87 ? 9.333 9.721 -13.004 1.00 72.25 87 GLY A CA 1
ATOM 687 C C . GLY A 1 87 ? 9.851 8.284 -13.035 1.00 72.25 87 GLY A C 1
ATOM 688 O O . GLY A 1 87 ? 9.128 7.352 -13.383 1.00 72.25 87 GLY A O 1
ATOM 689 N N . ASP A 1 88 ? 11.103 8.109 -12.622 1.00 73.00 88 ASP A N 1
ATOM 690 C CA . ASP A 1 88 ? 11.737 6.795 -12.537 1.00 73.00 88 ASP A CA 1
ATOM 691 C C . ASP A 1 88 ? 11.546 6.159 -11.161 1.00 73.00 88 ASP A C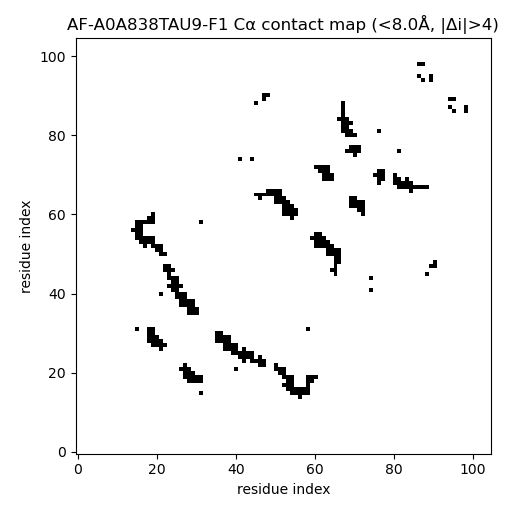 1
ATOM 693 O O . ASP A 1 88 ? 11.561 6.828 -10.120 1.00 73.00 88 ASP A O 1
ATOM 697 N N . PHE A 1 89 ? 11.394 4.831 -11.140 1.00 72.94 89 PHE A N 1
ATOM 698 C CA . PHE A 1 89 ? 11.341 4.097 -9.882 1.00 72.94 89 PHE A CA 1
ATOM 699 C C . PHE A 1 89 ? 12.737 4.076 -9.266 1.00 72.94 89 PHE A C 1
ATOM 701 O O . PHE A 1 89 ? 13.619 3.360 -9.737 1.00 72.94 89 PHE A O 1
ATOM 708 N N . SER A 1 90 ? 12.935 4.870 -8.213 1.00 68.62 90 SER A N 1
ATOM 709 C CA . SER A 1 90 ? 14.234 4.999 -7.559 1.00 68.62 90 SER A CA 1
ATOM 710 C C . SER A 1 90 ? 14.203 4.716 -6.057 1.00 68.62 90 SER A C 1
ATOM 712 O O . SER A 1 90 ? 13.411 5.262 -5.273 1.00 68.62 90 SER A O 1
ATOM 714 N N . PHE A 1 91 ? 15.192 3.923 -5.650 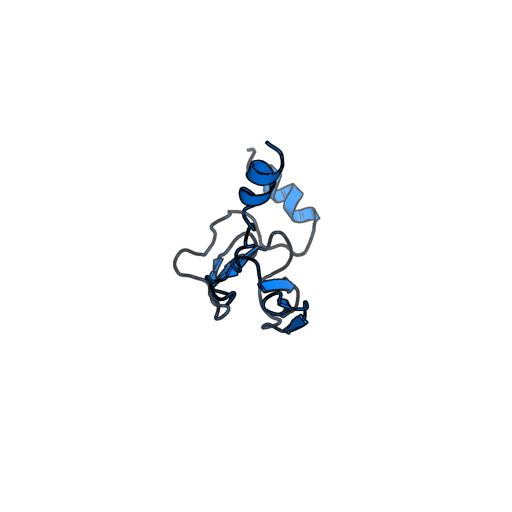1.00 66.81 91 PHE A N 1
ATOM 715 C CA . PHE A 1 91 ? 15.548 3.644 -4.265 1.00 66.81 91 PHE A CA 1
ATOM 716 C C . PHE A 1 91 ? 16.373 4.781 -3.616 1.00 66.81 91 PHE A C 1
ATOM 718 O O . PHE A 1 91 ? 16.469 4.852 -2.390 1.00 66.81 91 PHE A O 1
ATOM 725 N N . SER A 1 92 ? 16.932 5.719 -4.399 1.00 63.38 92 SER A N 1
ATOM 726 C CA . SER A 1 92 ? 17.827 6.796 -3.937 1.00 63.38 92 SER A CA 1
ATOM 727 C C . SER A 1 92 ? 17.102 8.148 -3.830 1.00 63.38 92 SER A C 1
ATOM 729 O O . SER A 1 92 ? 16.248 8.484 -4.645 1.00 63.38 92 SER A O 1
ATOM 731 N N . ALA A 1 93 ? 17.336 8.924 -2.764 1.00 58.03 93 ALA A N 1
ATOM 732 C CA . ALA A 1 93 ? 16.676 10.234 -2.585 1.00 58.03 93 ALA A CA 1
ATOM 733 C C . ALA A 1 93 ? 17.141 11.294 -3.597 1.00 58.03 93 ALA A C 1
ATOM 735 O O . ALA A 1 93 ? 16.456 12.293 -3.791 1.00 58.03 93 ALA A O 1
ATOM 736 N N . ILE A 1 94 ? 18.301 11.067 -4.212 1.00 56.47 94 ILE A N 1
ATOM 737 C CA . ILE A 1 94 ? 18.965 11.988 -5.134 1.00 56.47 94 ILE A CA 1
ATOM 738 C C . ILE A 1 94 ? 18.237 12.026 -6.481 1.00 56.47 94 ILE A C 1
ATOM 740 O O . ILE A 1 94 ? 18.031 13.110 -7.020 1.00 56.47 94 ILE A O 1
ATOM 744 N N . ASP A 1 95 ? 17.729 10.887 -6.954 1.00 56.88 95 ASP A N 1
ATOM 745 C CA . ASP A 1 95 ? 17.107 10.802 -8.282 1.00 56.88 95 ASP A CA 1
ATOM 746 C C . ASP A 1 95 ? 15.812 11.627 -8.385 1.00 56.88 95 ASP A C 1
ATOM 748 O O . ASP A 1 95 ? 15.530 12.206 -9.427 1.00 56.88 95 ASP A O 1
ATOM 752 N N . PHE A 1 96 ? 15.072 11.803 -7.282 1.00 57.38 96 PHE A N 1
ATOM 753 C CA . PHE A 1 96 ? 13.875 12.658 -7.255 1.00 57.38 96 PHE A CA 1
ATOM 754 C C . PHE A 1 96 ? 14.181 14.134 -7.551 1.00 57.38 96 PHE A C 1
ATOM 756 O O . PHE A 1 96 ? 13.350 14.826 -8.142 1.00 57.38 96 PHE A O 1
ATOM 763 N N . TYR A 1 97 ? 15.353 14.627 -7.139 1.00 55.03 97 TYR A N 1
ATOM 764 C CA . TYR A 1 97 ? 15.761 16.005 -7.409 1.00 55.03 97 TYR A CA 1
ATOM 765 C C . TYR A 1 97 ? 16.064 16.214 -8.899 1.00 55.03 97 TYR A C 1
ATOM 767 O O . TYR A 1 97 ? 15.699 17.247 -9.464 1.00 55.03 97 TYR A O 1
ATOM 775 N N . ASP A 1 98 ? 16.669 15.219 -9.548 1.00 56.56 98 ASP A N 1
ATOM 776 C CA . ASP A 1 98 ? 17.034 15.290 -10.963 1.00 56.56 98 ASP A CA 1
ATOM 777 C C . ASP A 1 98 ? 15.836 15.048 -11.892 1.00 56.56 98 ASP A C 1
ATOM 779 O O . ASP A 1 98 ? 15.696 15.751 -12.898 1.00 56.56 98 ASP A O 1
ATOM 783 N N . THR A 1 99 ? 14.902 14.157 -11.531 1.00 55.03 99 THR A N 1
ATOM 784 C CA . THR A 1 99 ? 13.644 13.996 -12.280 1.00 55.03 99 THR A CA 1
ATOM 785 C C . THR A 1 99 ? 12.784 15.264 -12.203 1.00 55.03 99 THR A C 1
ATOM 787 O O . THR A 1 99 ? 12.256 15.711 -13.216 1.00 55.03 99 THR A O 1
ATOM 790 N N . ALA A 1 100 ? 12.683 15.912 -11.033 1.00 57.62 100 ALA A N 1
ATOM 791 C CA . ALA A 1 100 ? 11.913 17.153 -10.875 1.00 57.62 100 ALA A CA 1
ATOM 792 C C . ALA A 1 100 ? 12.467 18.332 -11.699 1.00 57.62 100 ALA A C 1
ATOM 794 O O . ALA A 1 100 ? 11.716 19.246 -12.045 1.00 57.62 100 ALA A O 1
ATOM 795 N N . LYS A 1 101 ? 13.762 18.324 -12.039 1.00 57.44 101 LYS A N 1
ATOM 796 C CA . LYS A 1 101 ? 14.347 19.310 -12.960 1.00 57.44 101 LYS A CA 1
ATOM 797 C C . LYS A 1 101 ? 13.911 19.099 -14.408 1.00 57.44 101 LYS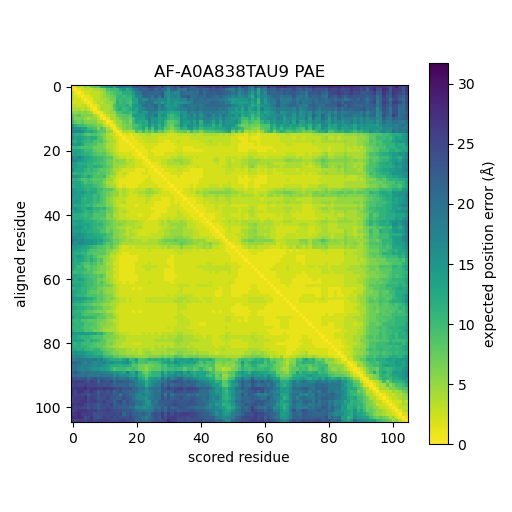 A C 1
ATOM 799 O O . LYS A 1 101 ? 13.623 20.082 -15.075 1.00 57.44 101 LYS A O 1
ATOM 804 N N . HIS A 1 102 ? 13.792 17.850 -14.859 1.00 56.62 102 HIS A N 1
ATOM 805 C CA . HIS A 1 102 ? 13.418 17.530 -16.243 1.00 56.62 102 HIS A CA 1
ATOM 806 C C . HIS A 1 102 ? 11.962 17.888 -16.591 1.00 56.62 102 HIS A C 1
ATOM 808 O O . HIS A 1 102 ? 11.629 17.983 -17.763 1.00 56.62 102 HIS A O 1
ATOM 814 N N . PHE A 1 103 ? 11.090 18.108 -15.600 1.00 55.25 103 PHE A N 1
ATOM 815 C CA . PHE A 1 103 ? 9.716 18.586 -15.825 1.00 55.25 103 PHE A CA 1
ATOM 816 C C . PHE A 1 103 ? 9.581 20.110 -15.920 1.00 55.25 103 PHE A C 1
ATOM 818 O O . PHE A 1 103 ? 8.503 20.599 -16.252 1.00 55.25 103 PHE A O 1
ATOM 825 N N . ASN A 1 104 ? 10.630 20.856 -15.564 1.00 54.19 104 ASN A N 1
ATOM 826 C CA . ASN A 1 104 ? 10.625 22.320 -15.559 1.00 54.19 104 ASN A CA 1
ATOM 827 C C . ASN A 1 104 ? 11.382 22.926 -16.758 1.00 54.19 104 ASN A C 1
ATOM 829 O O . ASN A 1 104 ? 11.590 24.140 -16.783 1.00 54.19 104 ASN A O 1
ATOM 833 N N . GLU A 1 105 ? 11.772 22.098 -17.729 1.00 47.75 105 GLU A N 1
ATOM 834 C CA . GLU A 1 105 ? 12.318 22.477 -19.042 1.00 47.75 105 GLU A CA 1
ATOM 835 C C . GLU A 1 105 ? 11.341 22.063 -20.152 1.00 47.75 105 GLU A C 1
ATOM 837 O O . GLU A 1 105 ? 11.196 22.844 -21.121 1.00 47.75 105 GLU A O 1
#

Mean predicted aligned error: 8.26 Å

Solvent-accessible surface area (backbone atoms only — not comparable to full-atom values): 6278 Å² total; per-residue (Å²): 117,70,70,64,61,65,75,66,68,76,84,81,77,82,73,32,34,66,21,43,44,78,46,43,69,13,37,31,39,35,51,80,57,101,55,77,40,82,44,80,54,68,52,84,55,84,41,67,57,72,53,51,50,37,26,38,88,87,28,46,66,46,38,35,31,36,61,31,38,32,25,36,64,84,78,41,78,36,89,88,20,64,68,75,30,94,62,79,96,63,96,54,83,66,56,59,59,56,50,60,51,68,77,77,112

pLDDT: mean 84.95, std 13.95, range [47.75, 97.75]